Protein AF-A0A0M8X7B6-F1 (afdb_monomer_lite)

Foldseek 3Di:
DDDPDDPQPDDDQDFDDLVRQDPVLVVVLVVCVVVVNNVVSRVSRRQQGWDAHSPPRDIDGNVCVVVVVVD

Structure (mmCIF, N/CA/C/O backbone):
data_AF-A0A0M8X7B6-F1
#
_entry.id   AF-A0A0M8X7B6-F1
#
loop_
_atom_site.group_PDB
_atom_site.id
_atom_site.type_symbol
_atom_site.label_atom_id
_atom_site.label_alt_id
_atom_site.label_comp_id
_atom_site.label_asym_id
_atom_site.label_entity_id
_atom_site.label_seq_id
_atom_site.pdbx_PDB_ins_code
_atom_site.Cartn_x
_atom_site.Cartn_y
_atom_site.Cartn_z
_atom_site.occupancy
_atom_site.B_iso_or_equiv
_atom_site.auth_seq_id
_atom_site.auth_comp_id
_atom_site.auth_asym_id
_atom_site.auth_atom_id
_atom_site.pdbx_PDB_model_num
ATOM 1 N N . MET A 1 1 ? -19.399 -7.525 -18.962 1.00 36.12 1 MET A N 1
ATOM 2 C CA . MET A 1 1 ? -18.203 -7.827 -19.778 1.00 36.12 1 MET A CA 1
ATOM 3 C C . MET A 1 1 ? -17.255 -8.639 -18.909 1.00 36.12 1 MET A C 1
ATOM 5 O O . MET A 1 1 ? -16.700 -8.089 -17.970 1.00 36.12 1 MET A O 1
ATOM 9 N N . HIS A 1 2 ? -17.169 -9.955 -19.113 1.00 41.31 2 HIS A N 1
ATOM 10 C CA . HIS A 1 2 ? -16.272 -10.803 -18.322 1.00 41.31 2 HIS A CA 1
ATOM 11 C C . HIS A 1 2 ? -14.857 -10.672 -18.883 1.00 41.31 2 HIS A C 1
ATOM 13 O O . HIS A 1 2 ? -14.611 -11.045 -20.029 1.00 41.31 2 HIS A O 1
ATOM 19 N N . MET A 1 3 ? -13.941 -10.107 -18.095 1.00 41.78 3 MET A N 1
ATOM 20 C CA . MET A 1 3 ? -12.522 -10.077 -18.436 1.00 41.78 3 MET A CA 1
ATOM 21 C C . MET A 1 3 ? -12.054 -11.534 -18.531 1.00 41.78 3 MET A C 1
ATOM 23 O O . MET A 1 3 ? -12.098 -12.262 -17.538 1.00 41.78 3 MET A O 1
ATOM 27 N N . LYS A 1 4 ? -11.716 -11.996 -19.745 1.00 49.44 4 LYS A N 1
ATOM 28 C CA . LYS A 1 4 ? -11.177 -13.345 -19.964 1.00 49.44 4 LYS A CA 1
ATOM 29 C C . LYS A 1 4 ? -9.951 -13.486 -19.066 1.00 49.44 4 LYS A C 1
ATOM 31 O O . LYS A 1 4 ? -9.037 -12.674 -19.167 1.00 49.44 4 LYS A O 1
ATOM 36 N N . GLN A 1 5 ? -9.966 -14.468 -18.165 1.00 50.97 5 GLN A N 1
ATOM 37 C CA . GLN A 1 5 ? -8.833 -14.748 -17.288 1.00 50.97 5 GLN A CA 1
ATOM 38 C C . GLN A 1 5 ? -7.647 -15.145 -18.169 1.00 50.97 5 GLN A C 1
ATOM 40 O O . GLN A 1 5 ? -7.600 -16.257 -18.690 1.00 50.97 5 GLN A O 1
ATOM 45 N N . SER A 1 6 ? -6.716 -14.220 -18.385 1.00 56.41 6 SER A N 1
ATOM 46 C CA . SER A 1 6 ? -5.412 -14.545 -18.937 1.00 56.41 6 SER A CA 1
ATOM 47 C C . SER A 1 6 ? -4.677 -15.396 -17.903 1.00 56.41 6 SER A C 1
ATOM 49 O O . SER A 1 6 ? -4.661 -15.069 -16.714 1.00 56.41 6 SER A O 1
ATOM 51 N N . SER A 1 7 ? -4.080 -16.510 -18.329 1.00 58.16 7 SER A N 1
ATOM 52 C CA . SER A 1 7 ? -3.258 -17.391 -17.485 1.00 58.16 7 SER A CA 1
ATOM 53 C C . SER A 1 7 ? -1.897 -16.755 -17.159 1.00 58.16 7 SER A C 1
ATOM 55 O O . SER A 1 7 ? -0.855 -17.400 -17.254 1.00 58.16 7 SER A O 1
ATOM 57 N N . SER A 1 8 ? -1.890 -15.462 -16.848 1.00 63.44 8 SER A N 1
ATOM 58 C CA . SER A 1 8 ? -0.696 -14.698 -16.516 1.00 63.44 8 SER A CA 1
ATOM 59 C C . SER A 1 8 ? -0.136 -15.218 -15.191 1.00 63.44 8 SER A C 1
ATOM 61 O O . SER A 1 8 ? -0.888 -15.412 -14.228 1.00 63.44 8 SER A O 1
ATOM 63 N N . ARG A 1 9 ? 1.183 -15.450 -15.126 1.00 66.75 9 ARG A N 1
ATOM 64 C CA . ARG A 1 9 ? 1.877 -15.825 -13.885 1.00 66.75 9 ARG A CA 1
ATOM 65 C C . ARG A 1 9 ? 1.506 -14.815 -12.791 1.00 66.75 9 ARG A C 1
ATOM 67 O O . ARG A 1 9 ? 1.710 -13.620 -12.960 1.00 66.75 9 ARG A O 1
ATOM 74 N N . LYS A 1 10 ? 0.936 -15.275 -11.675 1.00 68.12 10 LYS A N 1
ATOM 75 C CA . LYS A 1 10 ? 0.582 -14.395 -10.551 1.00 68.12 10 LYS A CA 1
ATOM 76 C C . LYS A 1 10 ? 1.811 -14.201 -9.675 1.00 68.12 10 LYS A C 1
ATOM 78 O O . LYS A 1 10 ? 2.210 -15.130 -8.978 1.00 68.12 10 LYS A O 1
ATOM 83 N N . VAL A 1 11 ? 2.404 -13.013 -9.714 1.00 70.81 11 VAL A N 1
ATOM 84 C CA . VAL A 1 11 ? 3.449 -12.634 -8.757 1.00 70.81 11 VAL A CA 1
ATOM 85 C C . VAL A 1 11 ? 2.762 -12.005 -7.541 1.00 70.81 11 VAL A C 1
ATOM 87 O O . VAL A 1 11 ? 1.930 -11.112 -7.726 1.00 70.81 11 VAL A O 1
ATOM 90 N N . PRO A 1 12 ? 3.014 -12.487 -6.309 1.00 69.56 12 PRO A N 1
ATOM 91 C CA . PRO A 1 12 ? 2.390 -11.917 -5.123 1.00 69.56 12 PRO A CA 1
ATOM 92 C C . PRO A 1 12 ? 2.785 -10.447 -4.968 1.00 69.56 12 PRO A C 1
ATOM 94 O O . PRO A 1 12 ? 3.942 -10.077 -5.165 1.00 69.56 12 PRO A O 1
ATOM 97 N N . LEU A 1 13 ? 1.810 -9.612 -4.604 1.00 67.31 13 LEU A N 1
ATOM 98 C CA . LEU A 1 13 ? 2.060 -8.210 -4.280 1.00 67.31 13 LEU A CA 1
ATOM 99 C C . LEU A 1 13 ? 3.016 -8.129 -3.092 1.00 67.31 13 LEU A C 1
ATOM 101 O O . LEU A 1 13 ? 2.831 -8.825 -2.089 1.00 67.31 13 LEU A O 1
ATOM 105 N N . GLN A 1 14 ? 4.015 -7.261 -3.197 1.00 68.19 14 GLN A N 1
ATOM 106 C CA . GLN A 1 14 ? 4.946 -7.045 -2.106 1.00 68.19 14 GLN A CA 1
ATOM 107 C C . GLN A 1 14 ? 4.330 -6.055 -1.126 1.00 68.19 14 GLN A C 1
ATOM 109 O O . GLN A 1 14 ? 4.047 -4.905 -1.475 1.00 68.19 14 GLN A O 1
ATOM 114 N N . LEU A 1 15 ? 4.105 -6.520 0.106 1.00 65.19 15 LEU A N 1
ATOM 115 C CA . LEU A 1 15 ? 3.665 -5.641 1.179 1.00 65.19 15 LEU A CA 1
ATOM 116 C C . LEU A 1 15 ? 4.716 -4.566 1.391 1.00 65.19 15 LEU A C 1
ATOM 118 O O . LEU A 1 15 ? 5.893 -4.858 1.604 1.00 65.19 15 LEU A O 1
ATOM 122 N N . ARG A 1 16 ? 4.267 -3.318 1.399 1.00 68.75 16 ARG A N 1
ATOM 123 C CA . ARG A 1 16 ? 5.083 -2.238 1.924 1.00 68.75 16 ARG A CA 1
ATOM 124 C C . ARG A 1 16 ? 4.931 -2.225 3.431 1.00 68.75 16 ARG A C 1
ATOM 126 O O . ARG A 1 16 ? 3.808 -2.266 3.943 1.00 68.75 16 ARG A O 1
ATOM 133 N N . SER A 1 17 ? 6.057 -2.214 4.135 1.00 64.50 17 SER A N 1
ATOM 134 C CA . SER A 1 17 ? 6.015 -2.191 5.586 1.00 64.50 17 SER A CA 1
ATOM 135 C C . SER A 1 17 ? 5.308 -0.915 6.066 1.00 64.50 17 SER A C 1
ATOM 137 O O . SER A 1 17 ? 5.466 0.145 5.452 1.00 64.50 17 SER A O 1
ATOM 139 N N . PRO A 1 18 ? 4.494 -0.978 7.131 1.00 62.66 18 PRO A N 1
ATOM 140 C CA . PRO A 1 18 ? 3.747 0.181 7.612 1.00 62.66 18 PRO A CA 1
ATOM 141 C C . PRO A 1 18 ? 4.645 1.384 7.932 1.00 62.66 18 PRO A C 1
ATOM 143 O O . PRO A 1 18 ? 4.211 2.525 7.769 1.00 62.66 18 PRO A O 1
ATOM 146 N N . GLU A 1 19 ? 5.898 1.150 8.342 1.00 62.56 19 GLU A N 1
ATOM 147 C CA . GLU A 1 19 ? 6.870 2.216 8.596 1.00 62.56 19 GLU A CA 1
ATOM 148 C C . GLU A 1 19 ? 7.346 2.949 7.330 1.00 62.56 19 GLU A C 1
ATOM 150 O O . GLU A 1 19 ? 7.697 4.127 7.407 1.00 62.56 19 GLU A O 1
ATOM 155 N N . THR A 1 20 ? 7.295 2.303 6.161 1.00 65.00 20 THR A N 1
ATOM 156 C CA . THR A 1 20 ? 7.706 2.896 4.876 1.00 65.00 20 THR A CA 1
ATOM 157 C C . THR A 1 20 ? 6.546 3.501 4.086 1.00 65.00 20 THR A C 1
ATOM 159 O O . THR A 1 20 ? 6.770 4.041 2.999 1.00 65.00 20 THR A O 1
ATOM 162 N N . LEU A 1 21 ? 5.317 3.427 4.609 1.00 66.31 21 LEU A N 1
ATOM 163 C CA . LEU A 1 21 ? 4.145 4.086 4.036 1.00 66.31 21 LEU A CA 1
ATOM 164 C C . LEU A 1 21 ? 4.312 5.605 4.074 1.00 66.31 21 LEU A C 1
ATOM 166 O O . LEU A 1 21 ? 4.722 6.165 5.088 1.00 66.31 21 LEU A O 1
ATOM 170 N N . ASP A 1 22 ? 3.956 6.276 2.982 1.00 71.19 22 ASP A N 1
ATOM 171 C CA . ASP A 1 22 ? 3.997 7.733 2.939 1.00 71.19 22 ASP A CA 1
ATOM 172 C C . ASP A 1 22 ? 2.953 8.353 3.892 1.00 71.19 22 ASP A C 1
ATOM 174 O O . ASP A 1 22 ? 2.045 7.667 4.381 1.00 71.19 22 ASP A O 1
ATOM 178 N N . ALA A 1 23 ? 3.085 9.646 4.203 1.00 74.06 23 ALA A N 1
ATOM 179 C CA . ALA A 1 23 ? 2.232 10.332 5.181 1.00 74.06 23 ALA A CA 1
ATOM 180 C C . ALA A 1 23 ? 0.728 10.128 4.908 1.00 74.06 23 ALA A C 1
ATOM 182 O O . ALA A 1 23 ? -0.023 9.783 5.822 1.00 74.06 23 ALA A O 1
ATOM 183 N N . LEU A 1 24 ? 0.306 10.227 3.642 1.00 76.94 24 LEU A N 1
ATOM 184 C CA . LEU A 1 24 ? -1.083 10.015 3.227 1.00 76.94 24 LEU A CA 1
ATOM 185 C C . LEU A 1 24 ? -1.557 8.573 3.472 1.00 76.94 24 LEU A C 1
ATOM 187 O O . LEU A 1 24 ? -2.642 8.340 4.008 1.00 76.94 24 LEU A O 1
ATOM 191 N N . SER A 1 25 ? -0.729 7.595 3.112 1.00 76.69 25 SER A N 1
ATOM 192 C CA . SER A 1 25 ? -1.018 6.169 3.265 1.00 76.69 25 SER A CA 1
ATOM 193 C C . SER A 1 25 ? -1.184 5.777 4.737 1.00 76.69 25 SER A C 1
ATOM 195 O O . SER A 1 25 ? -2.080 5.001 5.079 1.00 76.69 25 SER A O 1
ATOM 197 N N . ARG A 1 26 ? -0.368 6.361 5.627 1.00 79.12 26 ARG A N 1
ATOM 198 C CA . ARG A 1 26 ? -0.500 6.200 7.083 1.00 79.12 26 ARG A CA 1
ATOM 199 C C . ARG A 1 26 ? -1.803 6.792 7.611 1.00 79.12 26 ARG A C 1
ATOM 201 O O . ARG A 1 26 ? -2.491 6.131 8.388 1.00 79.12 26 ARG A O 1
ATOM 208 N N . THR A 1 27 ? -2.177 7.991 7.165 1.00 83.56 27 THR A N 1
ATOM 209 C CA . THR A 1 27 ? -3.444 8.625 7.562 1.00 83.56 27 THR A CA 1
ATOM 210 C C . THR A 1 27 ? -4.651 7.797 7.131 1.00 83.56 27 THR A C 1
ATOM 212 O O . THR A 1 27 ? -5.553 7.578 7.936 1.00 83.56 27 THR A O 1
ATOM 215 N N . LEU A 1 28 ? -4.666 7.289 5.897 1.00 84.06 28 LEU A N 1
ATOM 216 C CA . LEU A 1 28 ? -5.763 6.456 5.397 1.00 84.06 28 LEU A CA 1
ATOM 217 C C . LEU A 1 28 ? -5.872 5.128 6.152 1.00 84.06 28 LEU A C 1
ATOM 219 O O . LEU A 1 28 ? -6.973 4.729 6.524 1.00 84.06 28 LEU A O 1
ATOM 223 N N . ARG A 1 29 ? -4.739 4.475 6.444 1.00 81.94 29 ARG A N 1
ATOM 224 C CA . ARG A 1 29 ? -4.713 3.259 7.268 1.00 81.94 29 ARG A CA 1
ATOM 225 C C . ARG A 1 29 ? -5.245 3.522 8.679 1.00 81.94 29 ARG A C 1
ATOM 227 O O . ARG A 1 29 ? -6.036 2.730 9.177 1.00 81.94 29 ARG A O 1
ATOM 234 N N . SER A 1 30 ? -4.829 4.623 9.305 1.00 85.19 30 SER A N 1
ATOM 235 C CA . SER A 1 30 ? -5.299 5.031 10.635 1.00 85.19 30 SER A CA 1
ATOM 236 C C . SER A 1 30 ? -6.811 5.274 10.659 1.00 85.19 30 SER A C 1
ATOM 238 O O . SER A 1 30 ? -7.499 4.749 11.529 1.00 85.19 30 SER A O 1
ATOM 240 N N . ARG A 1 31 ? -7.348 5.981 9.655 1.00 88.12 31 ARG A N 1
ATOM 241 C CA . ARG A 1 31 ? -8.796 6.202 9.518 1.00 88.12 31 ARG A CA 1
ATOM 242 C C . ARG A 1 31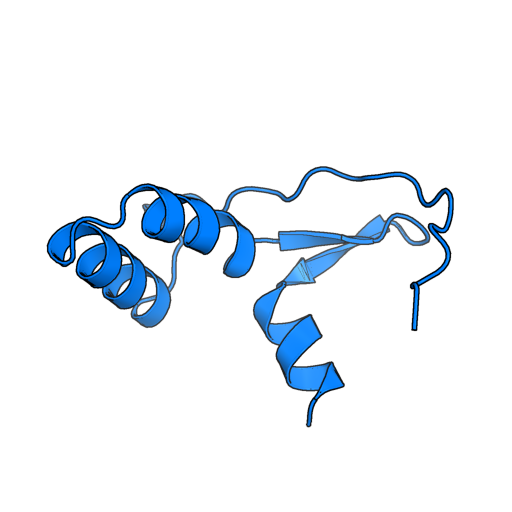 ? -9.561 4.897 9.339 1.00 88.12 31 ARG A C 1
ATOM 244 O O . ARG A 1 31 ? -10.488 4.646 10.090 1.00 88.12 31 ARG A O 1
ATOM 251 N N . ALA A 1 32 ? -9.109 4.023 8.440 1.00 87.69 32 ALA A N 1
ATOM 252 C CA . ALA A 1 32 ? -9.745 2.722 8.240 1.00 87.69 32 ALA A CA 1
ATOM 253 C C . ALA A 1 32 ? -9.786 1.883 9.531 1.00 87.69 32 ALA A C 1
ATOM 255 O O . ALA A 1 32 ? -10.764 1.184 9.776 1.00 87.69 32 ALA A O 1
ATOM 256 N N . LEU A 1 33 ? -8.755 1.969 10.381 1.00 89.19 33 LEU A N 1
ATOM 257 C CA . LEU A 1 33 ? -8.770 1.329 11.699 1.00 89.19 33 LEU A CA 1
ATOM 258 C C . LEU A 1 33 ? -9.761 1.996 12.660 1.00 89.19 33 LEU A C 1
ATOM 260 O O . LEU A 1 33 ? -10.506 1.286 13.330 1.00 89.19 33 LEU A O 1
ATOM 264 N N . ALA A 1 34 ? -9.779 3.329 12.719 1.00 90.19 34 ALA A N 1
ATOM 265 C CA . ALA A 1 34 ? -10.701 4.088 13.565 1.00 90.19 34 ALA A CA 1
ATOM 266 C C . ALA A 1 34 ? -12.174 3.845 13.193 1.00 90.19 34 ALA A C 1
ATOM 268 O O . ALA A 1 34 ? -13.025 3.771 14.074 1.00 90.19 34 ALA A O 1
ATOM 269 N N . ASP A 1 35 ? -12.445 3.636 11.906 1.00 90.12 35 ASP A N 1
ATOM 270 C CA . ASP A 1 35 ? -13.777 3.362 11.364 1.00 90.12 35 ASP A CA 1
ATOM 271 C C . ASP A 1 35 ? -14.190 1.880 11.504 1.00 90.12 35 ASP A C 1
ATOM 273 O O . ASP A 1 35 ? -15.260 1.483 11.052 1.00 90.12 35 ASP A O 1
ATOM 277 N N . GLY A 1 36 ? -13.357 1.033 12.126 1.00 90.75 36 GLY A N 1
ATOM 278 C CA . GLY A 1 36 ? -13.672 -0.381 12.354 1.00 90.75 36 GLY A CA 1
ATOM 279 C C . GLY A 1 36 ? -13.488 -1.282 11.128 1.00 90.75 36 GLY A C 1
ATOM 280 O O . GLY A 1 36 ? -14.045 -2.378 11.082 1.00 90.75 36 GLY A O 1
ATOM 281 N N . HIS A 1 37 ? -12.678 -0.861 10.153 1.00 90.06 37 HIS A N 1
ATOM 282 C CA . HIS A 1 37 ? -12.378 -1.595 8.919 1.00 90.06 37 HIS A CA 1
ATOM 283 C C . HIS A 1 37 ? -10.918 -2.094 8.865 1.00 90.06 37 HIS A C 1
ATOM 285 O O . HIS A 1 37 ? -10.104 -1.620 8.057 1.00 90.06 37 HIS A O 1
ATOM 291 N N . PRO A 1 38 ? -10.542 -3.082 9.700 1.00 85.69 38 PRO A N 1
ATOM 292 C CA . PRO A 1 38 ? -9.175 -3.598 9.753 1.00 85.69 38 PRO A CA 1
ATOM 293 C C . PRO A 1 38 ? -8.750 -4.319 8.466 1.00 85.69 38 PRO A C 1
ATOM 295 O O . PRO A 1 38 ? -7.569 -4.313 8.116 1.00 85.69 38 PRO A O 1
ATOM 298 N N . ASP A 1 39 ? -9.690 -4.909 7.725 1.00 84.62 39 ASP A N 1
ATOM 299 C CA . ASP A 1 39 ? -9.407 -5.571 6.451 1.00 84.62 39 ASP A CA 1
ATOM 300 C C . ASP A 1 39 ? -9.020 -4.558 5.360 1.00 84.62 39 ASP A C 1
ATOM 302 O O . ASP A 1 39 ? -8.097 -4.806 4.582 1.00 84.62 39 ASP A O 1
ATOM 306 N N . ILE A 1 40 ? -9.674 -3.392 5.337 1.00 84.81 40 ILE A N 1
ATOM 307 C CA . ILE A 1 40 ? -9.330 -2.277 4.449 1.00 84.81 40 ILE A CA 1
ATOM 308 C C . ILE A 1 40 ? -7.957 -1.727 4.833 1.00 84.81 40 ILE A C 1
ATOM 310 O O . ILE A 1 40 ? -7.092 -1.578 3.969 1.00 84.81 40 ILE A O 1
ATOM 314 N N . ALA A 1 41 ? -7.713 -1.505 6.128 1.00 85.06 41 ALA A N 1
ATOM 315 C CA . ALA A 1 41 ? -6.415 -1.060 6.630 1.00 85.06 41 ALA A CA 1
ATOM 316 C C . ALA A 1 41 ? -5.270 -2.006 6.218 1.00 85.06 41 ALA A C 1
ATOM 318 O O . ALA A 1 41 ? -4.163 -1.548 5.908 1.00 85.06 41 ALA A O 1
ATOM 319 N N . HIS A 1 42 ? -5.533 -3.317 6.180 1.00 82.75 42 HIS A N 1
ATOM 320 C CA . HIS A 1 42 ? -4.591 -4.319 5.685 1.00 82.75 42 HIS A CA 1
ATOM 321 C C . HIS A 1 42 ? -4.406 -4.227 4.168 1.00 82.75 42 HIS A C 1
ATOM 323 O O . HIS A 1 42 ? -3.276 -4.116 3.697 1.00 82.75 42 HIS A O 1
ATOM 329 N N . LYS A 1 43 ? -5.495 -4.171 3.393 1.00 83.38 43 LYS A N 1
ATOM 330 C CA . LYS A 1 43 ? -5.454 -4.057 1.921 1.00 83.38 43 LYS A CA 1
ATOM 331 C C . LYS A 1 43 ? -4.697 -2.816 1.436 1.00 83.38 43 LYS A C 1
ATOM 333 O O . LYS A 1 43 ? -3.972 -2.901 0.447 1.00 83.38 43 LYS A O 1
ATOM 338 N N . LEU A 1 44 ? -4.785 -1.694 2.155 1.00 80.25 44 LEU A N 1
ATOM 339 C CA .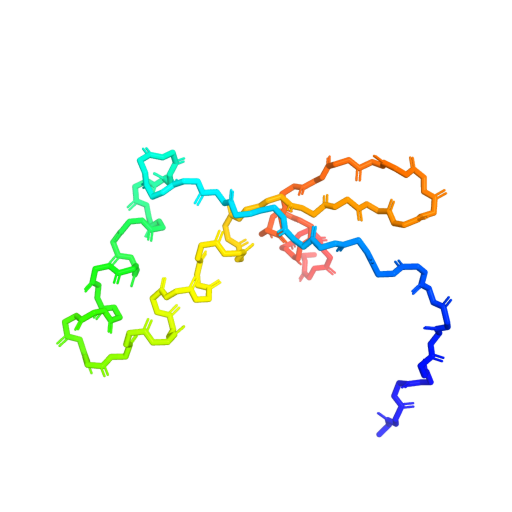 LEU A 1 44 ? -4.048 -0.469 1.821 1.00 80.25 44 LEU A CA 1
ATOM 340 C C . LEU A 1 44 ? -2.523 -0.679 1.791 1.00 80.25 44 LEU A C 1
ATOM 342 O O . LEU A 1 44 ? -1.844 -0.037 0.997 1.00 80.25 44 LEU A O 1
ATOM 346 N N . THR A 1 45 ? -1.974 -1.616 2.572 1.00 76.81 45 THR A N 1
ATOM 347 C CA . THR A 1 45 ? -0.524 -1.914 2.540 1.00 76.81 45 THR A CA 1
ATOM 348 C C . THR A 1 45 ? -0.063 -2.560 1.236 1.00 76.81 45 THR A C 1
ATOM 350 O O . THR A 1 45 ? 1.102 -2.428 0.866 1.00 76.81 45 THR A O 1
ATOM 353 N N . TYR A 1 46 ? -0.980 -3.209 0.516 1.00 74.88 46 TYR A N 1
ATOM 354 C CA . TYR A 1 46 ? -0.723 -3.757 -0.812 1.00 74.88 46 TYR A CA 1
ATOM 355 C C . TYR A 1 46 ? -0.906 -2.698 -1.899 1.00 74.88 46 TYR A C 1
ATOM 357 O O . TYR A 1 46 ? -0.107 -2.638 -2.827 1.00 74.88 46 TYR A O 1
ATOM 365 N N . VAL A 1 47 ? -1.929 -1.842 -1.775 1.00 76.44 47 VAL A N 1
ATOM 366 C CA . VAL A 1 47 ? -2.206 -0.769 -2.750 1.00 76.44 47 VAL A CA 1
ATOM 367 C C . VAL A 1 47 ? -1.082 0.263 -2.782 1.00 76.44 47 VAL A C 1
ATOM 369 O O . VAL A 1 47 ? -0.704 0.706 -3.855 1.00 76.44 47 VAL A O 1
ATOM 372 N N . PHE A 1 48 ? -0.511 0.623 -1.632 1.00 75.88 48 PHE A N 1
ATOM 373 C CA . PHE A 1 48 ? 0.638 1.538 -1.569 1.00 75.88 48 PHE A CA 1
ATOM 374 C C . PHE A 1 48 ? 1.995 0.835 -1.717 1.00 75.88 48 PHE A C 1
ATOM 376 O O . PHE A 1 48 ? 3.045 1.466 -1.549 1.00 75.88 48 PHE A O 1
ATOM 383 N N . GLY A 1 49 ? 1.974 -0.473 -1.973 1.00 78.69 49 GLY A N 1
ATOM 384 C CA . GLY A 1 49 ? 3.161 -1.283 -2.170 1.00 78.69 49 GLY A CA 1
ATOM 385 C C . GLY A 1 49 ? 3.601 -1.373 -3.618 1.00 78.69 49 GLY A C 1
ATOM 386 O O . GLY A 1 49 ? 3.232 -0.565 -4.473 1.00 78.69 49 GLY A O 1
ATOM 387 N N . HIS A 1 50 ? 4.438 -2.374 -3.860 1.00 81.06 50 HIS A N 1
ATOM 388 C CA . HIS A 1 50 ? 5.006 -2.626 -5.170 1.00 81.06 50 HIS A CA 1
ATOM 389 C C . HIS A 1 50 ? 4.424 -3.907 -5.757 1.00 81.06 50 HIS A C 1
ATOM 391 O O . HIS A 1 50 ? 4.178 -4.895 -5.057 1.00 81.06 50 HIS A O 1
ATOM 397 N N . ALA A 1 51 ? 4.221 -3.881 -7.065 1.00 82.12 51 ALA A N 1
ATOM 398 C CA . ALA A 1 51 ? 3.881 -5.044 -7.859 1.00 82.12 51 ALA A CA 1
ATOM 399 C C . ALA A 1 51 ? 5.017 -5.335 -8.836 1.00 82.12 51 ALA A C 1
ATOM 401 O O . ALA A 1 51 ? 5.745 -4.435 -9.250 1.00 82.12 51 ALA A O 1
ATOM 402 N N . GLN A 1 52 ? 5.148 -6.604 -9.203 1.00 83.12 52 GLN A N 1
ATOM 403 C CA . GLN A 1 52 ? 6.078 -7.048 -10.230 1.00 83.12 52 GLN A CA 1
ATOM 404 C C . GLN A 1 52 ? 5.287 -7.495 -11.456 1.00 83.12 52 GLN A C 1
ATOM 406 O O . GLN A 1 52 ? 4.346 -8.288 -11.349 1.00 83.12 52 GLN A O 1
ATOM 411 N N . CYS A 1 53 ? 5.672 -6.986 -12.624 1.00 80.56 53 CYS A N 1
ATOM 412 C CA . CYS A 1 53 ? 5.112 -7.419 -13.891 1.00 80.56 53 CYS A CA 1
ATOM 413 C C . CYS A 1 53 ? 5.507 -8.872 -14.158 1.00 80.56 53 CYS A C 1
ATOM 415 O O . CYS A 1 53 ? 6.680 -9.230 -14.131 1.00 80.56 53 CYS A O 1
ATOM 417 N N . ALA A 1 54 ? 4.522 -9.713 -14.451 1.00 77.69 54 ALA A N 1
ATOM 418 C CA . ALA A 1 54 ? 4.743 -11.129 -14.703 1.00 77.69 54 ALA A CA 1
ATOM 419 C C . ALA A 1 54 ? 5.459 -11.428 -16.031 1.00 77.69 54 ALA A C 1
ATOM 421 O O . ALA A 1 54 ? 5.950 -12.541 -16.202 1.00 77.69 54 ALA A O 1
ATOM 422 N N . GLU A 1 55 ? 5.473 -10.462 -16.954 1.00 80.31 55 GLU A N 1
ATOM 423 C CA . GLU A 1 55 ? 5.984 -10.615 -18.321 1.00 80.31 55 GLU A CA 1
ATOM 424 C C . GLU 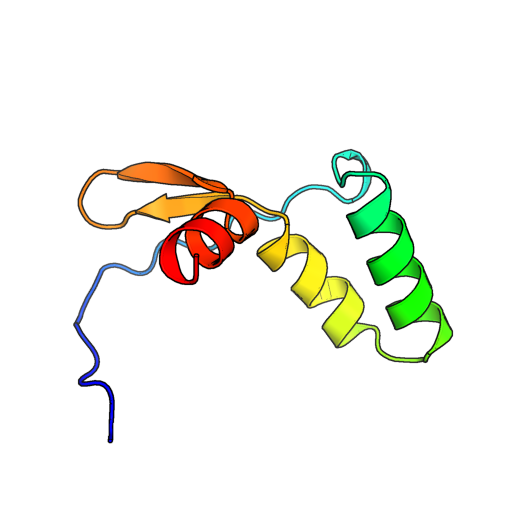A 1 55 ? 7.404 -10.067 -18.489 1.00 80.31 55 GLU A C 1
ATOM 426 O O . GLU A 1 55 ? 8.214 -10.681 -19.174 1.00 80.31 55 GLU A O 1
ATOM 431 N N . CYS A 1 56 ? 7.717 -8.928 -17.863 1.00 85.62 56 CYS A N 1
ATOM 432 C CA . CYS A 1 56 ? 9.013 -8.253 -18.005 1.00 85.62 56 CYS A CA 1
ATOM 433 C C . CYS A 1 56 ? 9.775 -8.073 -16.684 1.00 85.62 56 CYS A C 1
ATOM 435 O O . CYS A 1 56 ? 10.798 -7.395 -16.665 1.00 85.62 56 CYS A O 1
ATOM 437 N N . ASP A 1 57 ? 9.262 -8.626 -15.580 1.00 81.75 57 ASP A N 1
ATOM 438 C CA . ASP A 1 57 ? 9.836 -8.547 -14.228 1.00 81.75 57 ASP A CA 1
ATOM 439 C C . ASP A 1 57 ? 10.049 -7.123 -13.672 1.00 81.75 57 ASP A C 1
ATOM 441 O O . ASP A 1 57 ? 10.634 -6.949 -12.604 1.00 81.75 57 ASP A O 1
ATOM 445 N N . ALA A 1 58 ? 9.509 -6.095 -14.333 1.00 83.81 58 ALA A N 1
ATOM 446 C CA . ALA A 1 58 ? 9.562 -4.721 -13.850 1.00 83.81 58 ALA A CA 1
ATOM 447 C C . ALA A 1 58 ? 8.809 -4.568 -12.520 1.00 83.81 58 ALA A C 1
ATOM 449 O O . ALA A 1 58 ? 7.646 -4.969 -12.408 1.00 83.81 58 ALA A O 1
ATOM 450 N N . VAL A 1 59 ? 9.457 -3.950 -11.530 1.00 83.06 59 VAL A N 1
ATOM 451 C CA . VAL A 1 59 ? 8.850 -3.585 -10.244 1.00 83.06 59 VAL A CA 1
ATOM 452 C C . VAL A 1 59 ? 8.307 -2.163 -10.341 1.00 83.06 59 VAL A C 1
ATOM 454 O O . VAL A 1 59 ? 9.023 -1.255 -10.755 1.00 83.06 59 VAL A O 1
ATOM 457 N N . PHE A 1 60 ? 7.049 -1.960 -9.957 1.00 80.94 60 PHE A N 1
ATOM 458 C CA . PHE A 1 60 ? 6.385 -0.660 -10.038 1.00 80.94 60 PHE A CA 1
ATOM 459 C C . PHE A 1 60 ? 5.515 -0.383 -8.812 1.00 80.94 60 PHE A C 1
ATOM 461 O O . PHE A 1 60 ? 5.026 -1.304 -8.153 1.00 80.94 60 PHE A O 1
ATOM 468 N N . ASN A 1 61 ? 5.310 0.902 -8.513 1.00 80.94 61 ASN A N 1
ATOM 469 C CA . ASN A 1 61 ? 4.353 1.340 -7.504 1.00 80.94 61 ASN A CA 1
ATOM 470 C C . ASN A 1 61 ? 2.928 1.183 -8.050 1.00 80.94 61 ASN A C 1
ATOM 472 O O . ASN A 1 61 ? 2.599 1.681 -9.129 1.00 80.94 61 ASN A O 1
ATOM 476 N N . VAL A 1 62 ? 2.075 0.485 -7.301 1.00 79.69 62 VAL A N 1
ATOM 477 C CA . VAL A 1 62 ? 0.706 0.180 -7.738 1.00 79.69 62 VAL A CA 1
ATOM 478 C C . VAL A 1 62 ? -0.135 1.450 -7.910 1.00 79.69 62 VAL A C 1
ATOM 480 O O . VAL A 1 62 ? -0.905 1.531 -8.866 1.00 79.69 62 VAL A O 1
ATOM 483 N N . VAL A 1 63 ? 0.022 2.454 -7.040 1.00 80.75 63 VAL A N 1
ATOM 484 C CA . VAL A 1 63 ? -0.722 3.720 -7.150 1.00 80.75 63 VAL A CA 1
ATOM 485 C C . VAL A 1 63 ? -0.328 4.473 -8.409 1.00 80.75 63 VAL A C 1
ATOM 487 O O . VAL A 1 63 ? -1.217 4.864 -9.156 1.00 80.75 63 VAL A O 1
ATOM 490 N N . GLU A 1 64 ? 0.971 4.633 -8.667 1.00 80.44 64 GLU A N 1
ATOM 491 C CA . GLU A 1 64 ? 1.450 5.348 -9.857 1.00 80.44 64 GLU A CA 1
ATOM 492 C C . GLU A 1 64 ? 0.973 4.667 -11.142 1.00 80.44 64 GLU A C 1
ATOM 494 O O . GLU A 1 64 ? 0.435 5.321 -12.029 1.00 80.44 64 GLU A O 1
ATOM 499 N N . ALA A 1 65 ? 1.065 3.337 -11.224 1.00 80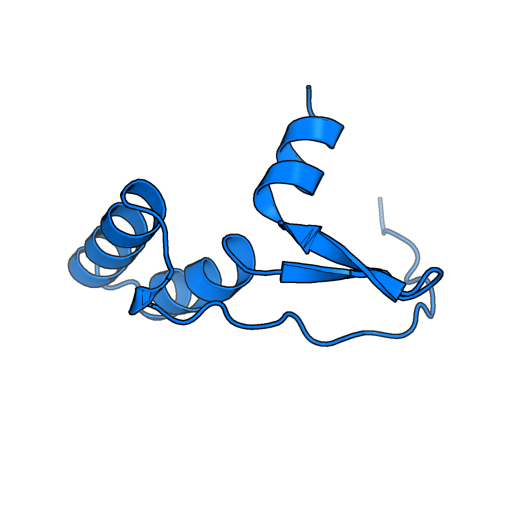.38 65 ALA A N 1
ATOM 500 C CA . ALA A 1 65 ? 0.596 2.606 -12.398 1.00 80.38 65 ALA A CA 1
ATOM 501 C C . ALA A 1 65 ? -0.918 2.765 -12.644 1.00 80.38 65 ALA A C 1
ATOM 503 O O . ALA A 1 65 ? -1.357 2.814 -13.796 1.00 80.38 65 ALA A O 1
ATOM 504 N N . ILE A 1 66 ? -1.729 2.849 -11.581 1.00 78.62 66 ILE A N 1
ATOM 505 C CA . ILE A 1 66 ? -3.173 3.085 -11.702 1.00 78.62 66 ILE A CA 1
ATOM 506 C C . ILE A 1 66 ? -3.445 4.537 -12.099 1.00 78.62 66 ILE A C 1
ATOM 508 O O . ILE A 1 66 ? -4.214 4.762 -13.029 1.00 78.62 66 ILE A O 1
ATOM 512 N N . THR A 1 67 ? -2.830 5.522 -11.444 1.00 81.19 67 THR A N 1
ATOM 513 C CA . THR A 1 67 ? -3.096 6.937 -11.737 1.00 81.19 67 THR A CA 1
ATOM 514 C C . THR A 1 67 ? -2.619 7.330 -13.131 1.00 81.19 67 THR A C 1
ATOM 516 O O . THR A 1 67 ? -3.352 8.017 -13.832 1.00 81.19 67 THR A O 1
ATOM 519 N N . THR A 1 68 ? -1.466 6.831 -13.592 1.00 82.06 68 THR A N 1
ATOM 520 C CA . THR A 1 68 ? -0.966 7.071 -14.957 1.00 82.06 68 THR A CA 1
ATOM 521 C C . THR A 1 68 ? -1.857 6.450 -16.032 1.00 82.06 68 THR A C 1
ATOM 523 O O . THR A 1 68 ? -1.955 6.990 -17.125 1.00 82.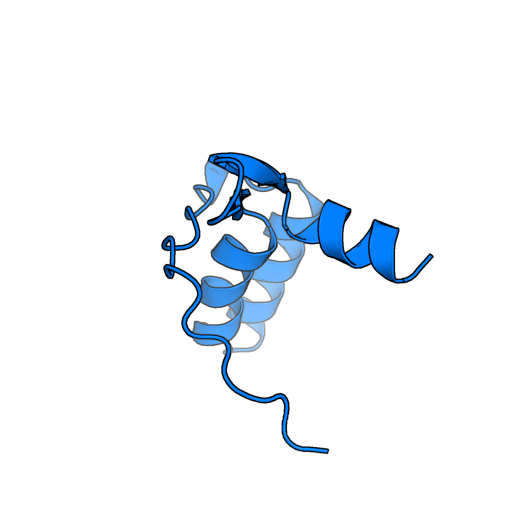06 68 THR A O 1
ATOM 526 N N . ARG A 1 69 ? -2.530 5.327 -15.753 1.00 73.94 69 ARG A N 1
ATOM 527 C CA . ARG A 1 69 ? -3.449 4.699 -16.719 1.00 73.94 69 ARG A CA 1
ATOM 528 C C . ARG A 1 69 ? -4.773 5.464 -16.876 1.00 73.94 69 ARG A C 1
ATOM 530 O O . ARG A 1 69 ? -5.449 5.280 -17.885 1.00 73.94 69 ARG A O 1
ATOM 537 N N . TRP A 1 70 ? -5.180 6.220 -15.859 1.00 67.00 70 TRP A N 1
ATOM 538 C CA . TRP A 1 70 ? -6.483 6.896 -15.800 1.00 67.00 70 TRP A CA 1
ATOM 539 C C . TRP A 1 70 ? -6.386 8.420 -15.983 1.00 67.00 70 TRP A C 1
ATOM 541 O O . TRP A 1 70 ? -7.423 9.082 -15.953 1.00 67.00 70 TRP A O 1
ATOM 551 N N . GLY A 1 71 ? -5.174 8.960 -16.142 1.00 51.41 71 GLY A N 1
ATOM 552 C CA . GLY A 1 71 ? -4.920 10.338 -16.579 1.00 51.41 71 GLY A CA 1
ATOM 553 C C . GLY A 1 71 ? -4.826 10.432 -18.093 1.00 51.41 71 GLY A C 1
ATOM 554 O O . GLY A 1 71 ? -5.244 11.483 -18.619 1.00 51.41 71 GLY A O 1
#

Radius of gyration: 14.14 Å; c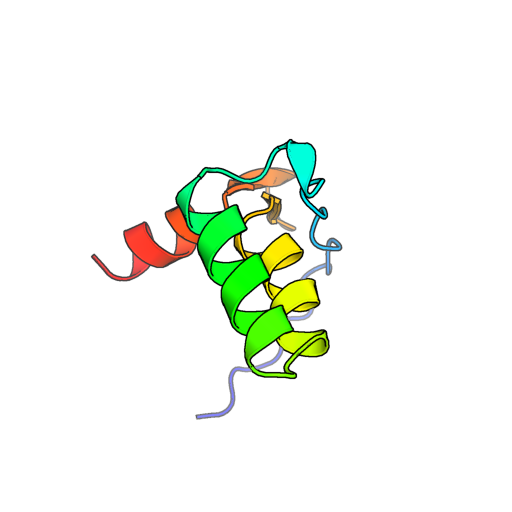hains: 1; bounding box: 28×28×34 Å

Sequence (71 aa):
MHMKQSSSRKVPLQLRSPETLDALSRTLRSRALADGHPDIAHKLTYVFGHAQCAECDAVFNVVEAITTRWG

pLDDT: mean 74.76, std 12.2, range [36.12, 90.75]

Secondary structure (DSSP, 8-state):
----------PPPBPPPGGGS-HHHHHHHHHHHHTT-HHHHHHHHHHTSEEE-TTT--EEEHHHHHHHHH-